Protein AF-A0A160VSS2-F1 (afdb_monomer)

InterPro domains:
  IPR004256 Domain of unknown function DUF234 [PF03008] (56-141)

Nearest PDB structures (foldseek):
  1ku9-assembly1_B  TM=4.139E-01  e=9.127E-03  Methanocaldococcus jannaschii
  4eju-assembly1_A  TM=5.151E-01  e=9.363E-02  Staphylococcus epidermidis RP62A
  4eju-assembly1_B  TM=5.236E-01  e=1.213E-01  Staphylococcus epidermidis RP62A
  5jbr-assembly1_B  TM=4.361E-01  e=6.516E-01  Beutenbergia cavernae DSM 12333
  8clj-assembly1_A  TM=3.802E-01  e=5.367E-01  Homo sapiens

Foldseek 3Di:
DDFLVRVCVVVVDDSVVCVVVQVVCVVVQQKDWDDAPPDPDPRTDIDGRDLVVLCCVQPCVVCVVCVVVVNDDCVNCVVSVVVSVQLVQLVVVQVVVVVCLVVVVDPDRFPDKAKHDDDHDIFSMWGAHPVVRDIDTDHGD

Radius of gyration: 18.0 Å; Cα contacts (8 Å, |Δi|>4): 166; chains: 1; bounding box: 48×29×53 Å

Mean predicted aligned error: 5.01 Å

Organism: NCBI:txid54262

Solvent-accessible surface area (backbone atoms only — not comparable to full-atom values): 8260 Å² total; per-residue (Å²): 122,40,42,62,69,57,50,33,64,73,70,72,49,61,63,83,71,46,49,65,54,54,50,50,36,36,74,72,49,44,29,42,79,48,64,48,50,98,58,89,73,85,74,48,30,39,39,67,59,30,67,66,59,43,47,36,67,66,50,46,60,84,39,41,69,40,57,76,69,67,73,62,57,68,82,82,43,44,71,56,48,50,54,53,48,52,60,51,47,48,53,50,52,51,52,49,51,51,52,34,38,74,72,63,74,44,101,58,69,59,80,46,73,35,36,32,67,58,96,92,48,75,42,69,33,35,32,33,16,81,88,80,72,46,77,46,81,44,83,77,132

Secondary structure (DSSP, 8-state):
-EEHHHHHHHHTS-HHHHHHHHHHHHHTTSEEEE--TT------EEEE--HHHHHIIIIITTTHHHHHHT---STTTHHHHHHHHHHHHHHHHHHHHHHHHHHT-SSS--SEEEEEEETTEEEEEEEEETTTTEEEEE---

pLDDT: mean 90.96, std 7.48, range [56.94, 98.25]

Structure (mmCIF, N/CA/C/O backbone):
data_AF-A0A160VSS2-F1
#
_entry.id   AF-A0A160VSS2-F1
#
loop_
_atom_site.group_PDB
_atom_site.id
_atom_site.type_symbol
_atom_site.label_atom_id
_atom_site.label_alt_id
_atom_site.label_comp_id
_atom_site.label_asym_id
_atom_site.label_entity_id
_atom_site.label_seq_id
_atom_site.pdbx_PDB_ins_code
_atom_site.Cartn_x
_atom_site.Cartn_y
_atom_site.Cartn_z
_atom_site.occupancy
_atom_site.B_iso_or_equiv
_atom_site.auth_seq_id
_atom_site.auth_comp_id
_atom_site.auth_asym_id
_atom_site.auth_atom_id
_atom_site.pdbx_PDB_model_num
ATOM 1 N N . MET A 1 1 ? 5.432 -3.254 -0.654 1.00 75.88 1 MET A N 1
ATOM 2 C CA . MET A 1 1 ? 5.682 -2.262 0.420 1.00 75.88 1 MET A CA 1
ATOM 3 C C . MET A 1 1 ? 7.144 -2.338 0.842 1.00 75.88 1 MET A C 1
ATOM 5 O O . MET A 1 1 ? 7.705 -3.420 0.750 1.00 75.88 1 MET A O 1
ATOM 9 N N . ASN A 1 2 ? 7.772 -1.242 1.281 1.00 82.94 2 ASN A N 1
ATOM 10 C CA . ASN A 1 2 ? 9.189 -1.247 1.674 1.00 82.94 2 ASN A CA 1
ATOM 11 C C . ASN A 1 2 ? 9.403 -0.659 3.069 1.00 82.94 2 ASN A C 1
ATOM 13 O O . ASN A 1 2 ? 8.810 0.362 3.409 1.00 82.94 2 ASN A O 1
ATOM 17 N N . SER A 1 3 ? 10.292 -1.266 3.856 1.00 85.62 3 SER A N 1
ATOM 18 C CA . SER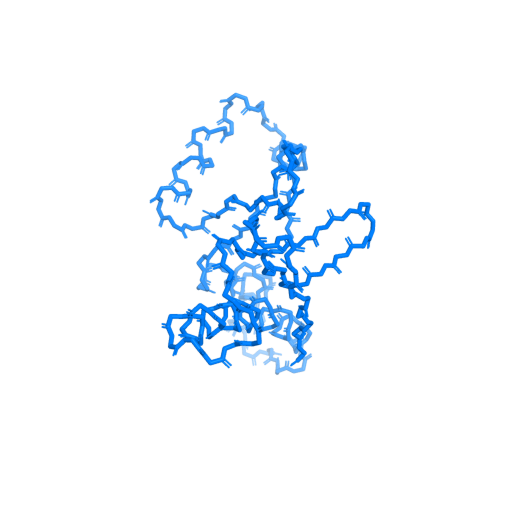 A 1 3 ? 10.734 -0.667 5.118 1.00 85.62 3 SER A CA 1
ATOM 19 C C . SER A 1 3 ? 11.684 0.509 4.863 1.00 85.62 3 SER A C 1
ATOM 21 O O . SER A 1 3 ? 12.365 0.557 3.833 1.00 85.62 3 SER A O 1
ATOM 23 N N . LEU A 1 4 ? 11.786 1.438 5.817 1.00 84.88 4 LEU A N 1
ATOM 24 C CA . LEU A 1 4 ? 12.765 2.526 5.729 1.00 84.88 4 LEU A CA 1
ATOM 25 C C . LEU A 1 4 ? 14.206 2.002 5.595 1.00 84.88 4 LEU A C 1
ATOM 27 O O . LEU A 1 4 ? 14.986 2.542 4.815 1.00 84.88 4 LEU A O 1
ATOM 31 N N . GLU A 1 5 ? 14.550 0.943 6.328 1.00 85.19 5 GLU A N 1
ATOM 32 C CA . GLU A 1 5 ? 15.872 0.308 6.274 1.00 85.19 5 GLU A CA 1
ATOM 33 C C . GLU A 1 5 ? 16.176 -0.221 4.866 1.00 85.19 5 GLU A C 1
ATOM 35 O O . GLU A 1 5 ? 17.259 0.023 4.333 1.00 85.19 5 GLU A O 1
ATOM 40 N N . SER A 1 6 ? 15.190 -0.859 4.225 1.00 85.19 6 SER A N 1
ATOM 41 C CA . SER A 1 6 ? 15.292 -1.338 2.841 1.00 85.19 6 SER A CA 1
ATOM 42 C C . SER A 1 6 ? 15.523 -0.189 1.856 1.00 85.19 6 SER A C 1
ATOM 44 O O . SER A 1 6 ? 16.374 -0.296 0.976 1.00 85.19 6 SER A O 1
ATOM 46 N N . ILE A 1 7 ? 14.807 0.931 2.019 1.00 84.88 7 ILE A N 1
ATOM 47 C CA . ILE A 1 7 ? 14.956 2.114 1.155 1.00 84.88 7 ILE A CA 1
ATOM 48 C C . ILE A 1 7 ? 16.357 2.717 1.301 1.00 84.88 7 ILE A C 1
ATOM 50 O O . ILE A 1 7 ? 17.016 2.991 0.300 1.00 84.88 7 ILE A O 1
ATOM 54 N N . ILE A 1 8 ? 16.8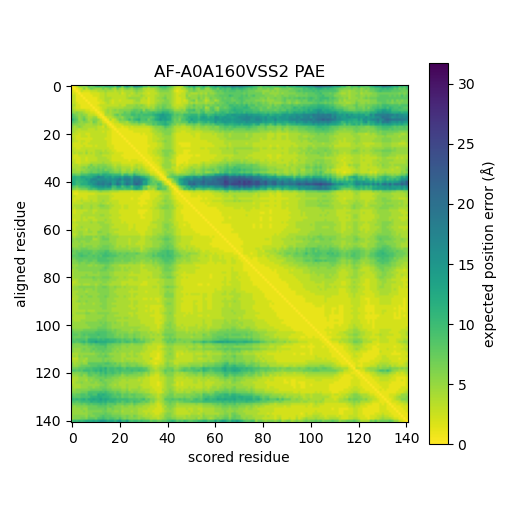37 2.888 2.536 1.00 86.69 8 ILE A N 1
ATOM 55 C CA . ILE A 1 8 ? 18.185 3.403 2.823 1.00 86.69 8 ILE A CA 1
ATOM 56 C C . ILE A 1 8 ? 19.250 2.519 2.169 1.00 86.69 8 ILE A C 1
ATOM 58 O O . ILE A 1 8 ? 20.164 3.028 1.515 1.00 86.69 8 ILE A O 1
ATOM 62 N N . PHE A 1 9 ? 19.111 1.201 2.313 1.00 86.44 9 PHE A N 1
ATOM 63 C CA . PHE A 1 9 ? 20.038 0.229 1.745 1.00 86.44 9 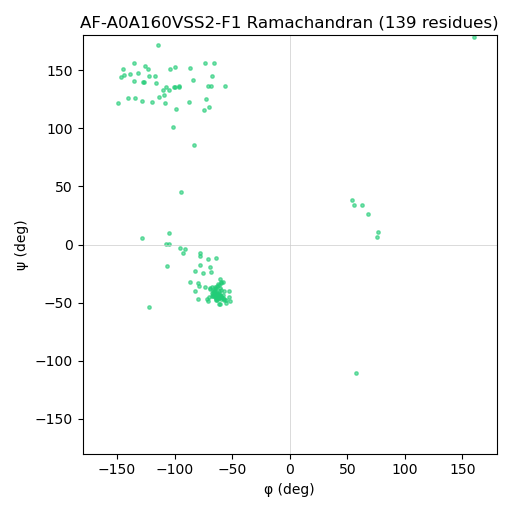PHE A CA 1
ATOM 64 C C . PHE A 1 9 ? 20.092 0.297 0.211 1.00 86.44 9 PHE A C 1
ATOM 66 O O . PHE A 1 9 ? 21.181 0.336 -0.363 1.00 86.44 9 PHE A O 1
ATOM 73 N N . LEU A 1 10 ? 18.933 0.367 -0.453 1.00 88.00 10 LEU A N 1
ATOM 74 C CA . LEU A 1 10 ? 18.838 0.427 -1.916 1.00 88.00 10 LEU A CA 1
ATOM 75 C C . LEU A 1 10 ? 19.392 1.735 -2.489 1.00 88.00 10 LEU A C 1
ATOM 77 O O . LEU A 1 10 ? 20.133 1.718 -3.469 1.00 88.00 10 LEU A O 1
ATOM 81 N N . VAL A 1 11 ? 19.053 2.867 -1.869 1.00 86.94 11 VAL A N 1
ATOM 82 C CA . VAL A 1 11 ? 19.438 4.200 -2.361 1.00 86.94 11 VAL A CA 1
ATOM 83 C C . VAL A 1 11 ? 20.902 4.527 -2.031 1.00 86.94 11 VAL A C 1
ATOM 85 O O . VAL A 1 11 ? 21.490 5.403 -2.661 1.00 86.94 11 VAL A O 1
ATOM 88 N N . ARG A 1 12 ? 21.523 3.810 -1.079 1.00 84.56 12 ARG A N 1
ATOM 89 C CA . ARG A 1 12 ? 22.908 4.028 -0.609 1.00 84.56 12 ARG A CA 1
ATOM 90 C C . ARG A 1 12 ? 23.167 5.457 -0.119 1.00 84.56 12 ARG A C 1
ATOM 92 O O . ARG A 1 12 ? 24.265 5.992 -0.262 1.00 84.56 12 ARG A O 1
ATOM 99 N N . VAL A 1 13 ? 22.154 6.078 0.477 1.00 82.44 13 VAL A N 1
ATOM 100 C CA . VAL A 1 13 ? 22.228 7.427 1.053 1.00 82.44 13 VAL A CA 1
ATOM 101 C C . VAL A 1 13 ? 21.990 7.340 2.558 1.00 82.44 13 VAL A C 1
ATOM 103 O O . VAL A 1 13 ? 21.203 6.524 3.025 1.00 82.44 13 VAL A O 1
ATOM 106 N N . GLU A 1 14 ? 22.668 8.182 3.339 1.00 80.50 14 GLU A N 1
ATOM 107 C CA . GLU A 1 14 ? 22.469 8.255 4.791 1.00 80.50 14 GLU A CA 1
ATOM 108 C C . GLU A 1 14 ? 21.003 8.538 5.150 1.00 80.50 14 GLU A C 1
ATOM 110 O O . GLU A 1 14 ? 20.384 9.453 4.601 1.00 80.50 14 GLU A O 1
ATOM 115 N N . GLY A 1 15 ? 20.467 7.827 6.149 1.00 73.88 15 GLY A N 1
ATOM 116 C CA . GLY A 1 15 ? 19.058 7.946 6.542 1.00 73.88 15 GLY A CA 1
ATOM 117 C C . GLY A 1 15 ? 18.609 9.384 6.822 1.00 73.88 15 GLY A C 1
ATOM 118 O O . GLY A 1 15 ? 17.550 9.793 6.355 1.00 73.88 15 GLY A O 1
ATOM 119 N N . ARG A 1 16 ? 19.449 10.202 7.480 1.00 79.75 16 ARG A N 1
ATOM 120 C CA . ARG A 1 16 ? 19.158 11.629 7.749 1.00 79.75 16 ARG A CA 1
ATOM 121 C C . ARG A 1 16 ? 18.905 12.445 6.481 1.00 79.75 16 ARG A C 1
ATOM 123 O O . ARG A 1 16 ? 18.117 13.381 6.524 1.00 79.75 16 ARG A O 1
ATOM 130 N N . LYS A 1 17 ? 19.555 12.093 5.371 1.00 86.12 17 LYS A N 1
ATOM 131 C CA . LYS A 1 17 ? 19.382 12.776 4.086 1.00 86.12 17 LYS A CA 1
ATOM 132 C C . LYS A 1 17 ? 18.152 12.281 3.331 1.00 86.12 17 LYS A C 1
ATOM 134 O O . LYS A 1 17 ? 17.641 13.037 2.523 1.00 86.12 17 LYS A O 1
ATOM 139 N N . ILE A 1 18 ? 17.662 11.067 3.600 1.00 88.12 18 ILE A N 1
ATOM 140 C CA . ILE A 1 18 ? 16.474 10.487 2.947 1.00 88.12 18 ILE A CA 1
ATOM 141 C C . ILE A 1 18 ? 15.167 11.032 3.536 1.00 88.12 18 ILE A C 1
ATOM 143 O O . ILE A 1 18 ? 14.216 11.252 2.786 1.00 88.12 18 ILE A O 1
ATOM 147 N N . TYR A 1 19 ? 15.117 11.294 4.847 1.00 87.00 19 TYR A N 1
ATOM 148 C CA . TYR A 1 19 ? 13.895 11.761 5.518 1.00 87.00 19 TYR A CA 1
ATOM 149 C C . TYR A 1 19 ? 13.233 12.980 4.851 1.00 87.00 19 TYR A C 1
ATOM 151 O O . TYR A 1 19 ? 12.040 12.884 4.570 1.00 87.00 19 TYR A O 1
ATOM 159 N N . PRO A 1 20 ? 13.953 14.072 4.513 1.00 91.81 20 PRO A N 1
ATOM 160 C CA . PRO A 1 20 ? 13.338 15.221 3.846 1.00 91.81 20 PRO A CA 1
ATOM 161 C C . PRO A 1 20 ? 12.702 14.879 2.491 1.00 91.81 20 PRO A C 1
ATOM 163 O O . PRO A 1 20 ? 11.693 15.472 2.116 1.00 91.81 20 PRO A O 1
ATOM 166 N N . TYR A 1 21 ? 13.258 13.914 1.748 1.00 91.69 21 TYR A N 1
ATOM 167 C CA . TYR A 1 21 ? 12.673 13.473 0.478 1.00 91.69 21 TYR A CA 1
ATOM 168 C C . TYR A 1 21 ? 11.397 12.669 0.702 1.00 91.69 21 TYR A C 1
ATOM 170 O O . TYR A 1 21 ? 10.390 12.955 0.061 1.00 91.69 21 TYR A O 1
ATOM 178 N N . LEU A 1 22 ? 11.413 11.704 1.629 1.00 91.19 22 LEU A N 1
ATOM 179 C CA . LEU A 1 22 ? 10.215 10.930 1.964 1.00 91.19 22 LEU A CA 1
ATOM 180 C C . LEU A 1 22 ? 9.107 11.830 2.508 1.00 91.19 22 LEU A C 1
ATOM 182 O O . LEU A 1 22 ? 7.958 11.679 2.114 1.00 91.19 22 LEU A O 1
ATOM 186 N N . GLU A 1 23 ? 9.442 12.799 3.357 1.00 92.94 23 GLU A N 1
ATOM 187 C CA . GLU A 1 23 ? 8.482 13.771 3.877 1.00 92.94 23 GLU A CA 1
ATOM 188 C C . GLU A 1 23 ? 7.867 14.621 2.762 1.00 92.94 23 GLU A C 1
ATOM 190 O O . GLU A 1 23 ? 6.650 14.788 2.719 1.00 92.94 23 GLU A O 1
ATOM 195 N N . ASN A 1 24 ? 8.677 15.089 1.807 1.00 95.75 24 ASN A N 1
ATOM 196 C CA . ASN A 1 24 ? 8.168 15.808 0.643 1.00 95.75 24 ASN A CA 1
ATOM 197 C C . ASN A 1 24 ? 7.247 14.934 -0.219 1.00 95.75 24 ASN A C 1
ATOM 199 O O . ASN A 1 24 ? 6.170 15.390 -0.597 1.00 95.75 24 ASN A O 1
ATOM 203 N N . LEU A 1 25 ? 7.634 13.688 -0.506 1.00 95.31 25 LEU A N 1
ATOM 204 C CA . LEU A 1 25 ? 6.814 12.757 -1.287 1.00 95.31 25 LEU A CA 1
ATOM 205 C C . LEU A 1 25 ? 5.501 12.412 -0.572 1.00 95.31 25 LEU A C 1
ATOM 207 O O . LEU A 1 25 ? 4.464 12.330 -1.224 1.00 95.31 25 LEU A O 1
ATOM 211 N N . MET A 1 26 ? 5.529 12.273 0.757 1.00 94.69 26 MET A N 1
ATOM 212 C CA . MET A 1 26 ? 4.324 12.078 1.565 1.00 94.69 26 MET A CA 1
ATOM 213 C C . MET A 1 26 ? 3.423 13.307 1.559 1.00 94.69 26 MET A C 1
ATOM 215 O O . MET A 1 26 ? 2.216 13.185 1.371 1.00 94.69 26 MET A O 1
ATOM 219 N N . ARG A 1 27 ? 3.996 14.506 1.697 1.00 95.69 27 ARG A N 1
ATOM 220 C CA . ARG A 1 27 ? 3.233 15.759 1.645 1.00 95.69 27 ARG A CA 1
ATOM 221 C C . ARG A 1 27 ? 2.560 15.971 0.289 1.00 95.69 27 ARG A C 1
ATOM 223 O O . ARG A 1 27 ? 1.477 16.541 0.239 1.00 95.69 27 ARG A O 1
ATOM 230 N N . LEU A 1 28 ? 3.198 15.531 -0.794 1.00 96.38 28 LEU A N 1
ATOM 231 C CA . LEU A 1 28 ? 2.634 15.575 -2.146 1.00 96.38 28 LEU A CA 1
ATOM 232 C C . LEU A 1 28 ? 1.609 14.459 -2.411 1.00 96.38 28 LEU A C 1
ATOM 234 O O . LEU A 1 28 ? 0.974 14.472 -3.458 1.00 96.38 28 LEU A O 1
ATOM 238 N N . GLY A 1 29 ? 1.442 13.506 -1.489 1.00 93.56 29 GLY A N 1
ATOM 239 C CA . GLY A 1 29 ? 0.534 12.368 -1.649 1.00 93.56 29 GLY A CA 1
ATOM 240 C C . GLY A 1 29 ? 1.060 11.267 -2.575 1.00 93.56 29 GLY A C 1
ATOM 241 O O . GLY A 1 29 ? 0.316 10.361 -2.928 1.00 93.56 29 GLY A O 1
ATOM 242 N N . PHE A 1 30 ? 2.333 11.314 -2.972 1.00 95.56 30 PHE A N 1
ATOM 243 C CA . PHE A 1 30 ? 2.932 10.310 -3.858 1.00 95.56 30 PHE A CA 1
ATOM 244 C C . PHE A 1 30 ? 3.322 9.035 -3.122 1.00 95.56 30 PHE A C 1
ATOM 246 O O . PHE A 1 30 ? 3.258 7.938 -3.676 1.00 95.56 30 PHE A O 1
ATOM 253 N N . VAL A 1 31 ? 3.735 9.182 -1.868 1.00 95.06 31 VAL A N 1
ATOM 254 C CA . VAL A 1 31 ? 4.099 8.081 -0.982 1.00 95.06 31 VAL A CA 1
ATOM 255 C C . VAL A 1 31 ? 3.224 8.165 0.250 1.00 95.06 31 VAL A C 1
ATOM 257 O O . VAL A 1 31 ? 2.942 9.251 0.739 1.00 95.06 31 VAL A O 1
ATOM 260 N N . GLU A 1 32 ? 2.842 7.028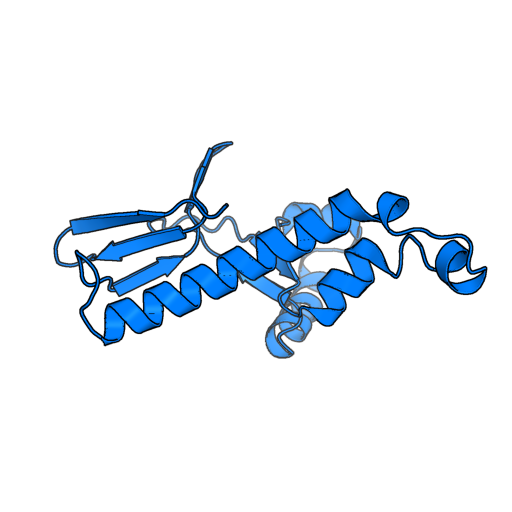 0.799 1.00 92.31 32 GLU A N 1
ATOM 261 C CA . GLU A 1 32 ? 2.232 6.978 2.117 1.00 92.31 32 GLU A CA 1
ATOM 262 C C . GLU A 1 32 ? 3.016 6.066 3.045 1.00 92.31 32 GLU A C 1
ATOM 264 O O . GLU A 1 32 ? 3.681 5.112 2.626 1.00 92.31 32 GLU A O 1
ATOM 269 N N . ARG A 1 33 ? 2.937 6.406 4.328 1.00 90.06 33 ARG A N 1
ATOM 270 C CA . ARG A 1 33 ? 3.437 5.586 5.417 1.00 90.06 33 ARG A CA 1
ATOM 271 C C . ARG A 1 33 ? 2.263 4.820 6.002 1.00 90.06 33 ARG A C 1
ATOM 273 O O . ARG A 1 33 ? 1.361 5.420 6.583 1.00 90.06 33 ARG A O 1
ATOM 280 N N . GLU A 1 34 ? 2.319 3.504 5.895 1.00 87.12 34 GLU A N 1
ATOM 281 C CA . GLU A 1 34 ? 1.312 2.603 6.430 1.00 87.12 34 GLU A CA 1
ATOM 282 C C . GLU A 1 34 ? 1.781 2.011 7.764 1.00 87.12 34 GLU A C 1
ATOM 284 O O . GLU A 1 34 ? 2.937 1.608 7.933 1.00 87.12 34 GLU A O 1
ATOM 289 N N . LEU A 1 35 ? 0.866 1.994 8.735 1.00 85.44 35 LEU A N 1
ATOM 290 C CA . LEU A 1 35 ? 1.067 1.412 10.058 1.00 85.44 35 LEU A CA 1
ATOM 291 C C . LEU A 1 35 ? 0.097 0.247 10.238 1.00 85.44 35 LEU A C 1
ATOM 293 O O . LEU A 1 35 ? -1.081 0.401 9.900 1.00 85.44 35 LEU A O 1
ATOM 297 N N . PRO A 1 36 ? 0.542 -0.873 10.830 1.00 87.06 36 PRO A N 1
ATOM 298 C CA . PRO A 1 36 ? -0.340 -2.000 11.049 1.00 87.06 36 PRO A CA 1
ATOM 299 C C . PRO A 1 36 ? -1.386 -1.636 12.100 1.00 87.06 36 PRO A C 1
ATOM 301 O O . PRO A 1 36 ? -1.083 -1.066 13.157 1.00 87.06 36 PRO A O 1
ATOM 304 N N . VAL A 1 37 ? -2.635 -2.004 11.838 1.00 87.75 37 VAL A N 1
ATOM 305 C CA . VAL A 1 37 ? -3.725 -1.821 12.794 1.00 87.75 37 VAL A CA 1
ATOM 306 C C . VAL A 1 37 ? -3.531 -2.737 14.007 1.00 87.75 37 VAL A C 1
ATOM 308 O O . VAL A 1 37 ? -3.013 -3.842 13.915 1.00 87.75 37 VAL A O 1
ATOM 311 N N . GLY A 1 38 ? -3.920 -2.269 15.197 1.00 78.88 38 GLY A N 1
ATOM 312 C CA . GLY A 1 38 ? -3.877 -3.081 16.421 1.00 78.88 38 GLY A CA 1
ATOM 313 C C . GLY A 1 38 ? -2.489 -3.280 17.048 1.00 78.88 38 GLY A C 1
ATOM 314 O O . GLY A 1 38 ? -2.380 -4.016 18.028 1.00 78.88 38 GLY A O 1
ATOM 315 N N . ARG A 1 39 ? -1.433 -2.613 16.554 1.00 71.81 39 ARG A N 1
ATOM 316 C CA . ARG A 1 39 ? -0.093 -2.629 17.171 1.00 71.81 39 ARG A CA 1
ATOM 317 C C . ARG A 1 39 ? 0.453 -1.231 17.460 1.00 71.81 39 ARG A C 1
ATOM 319 O O . ARG A 1 39 ? 0.110 -0.255 16.804 1.00 71.81 39 ARG A O 1
ATOM 326 N N . LYS A 1 40 ? 1.334 -1.155 18.467 1.00 60.78 40 LYS A N 1
ATOM 327 C CA . LYS A 1 40 ? 2.154 0.032 18.788 1.00 60.78 40 LYS A CA 1
ATOM 328 C C . LYS A 1 40 ? 3.538 0.014 18.120 1.00 60.78 40 LYS A C 1
ATOM 330 O O . LYS A 1 40 ? 4.282 0.983 18.253 1.00 60.78 40 LYS A O 1
ATOM 335 N N . GLU A 1 41 ? 3.917 -1.085 17.467 1.00 60.25 41 GLU A N 1
ATOM 336 C CA . GLU A 1 41 ? 5.236 -1.234 16.842 1.00 60.25 41 GLU A CA 1
ATOM 337 C C . GLU A 1 41 ? 5.374 -0.353 15.592 1.00 60.25 41 GLU A C 1
ATOM 339 O O . GLU A 1 41 ? 4.477 -0.292 14.757 1.00 60.25 41 GLU A O 1
ATOM 344 N N . LYS A 1 42 ? 6.529 0.314 15.468 1.00 56.94 42 LYS A N 1
ATOM 345 C CA . LYS A 1 42 ? 6.869 1.279 14.408 1.00 56.94 42 LYS A CA 1
ATOM 346 C C . LYS A 1 42 ? 7.622 0.632 13.239 1.00 56.94 42 LYS A C 1
ATOM 348 O O . LYS A 1 42 ? 8.660 1.142 12.821 1.00 56.94 42 LYS A O 1
ATOM 353 N N . ARG A 1 43 ? 7.183 -0.526 12.739 1.00 63.94 43 ARG A N 1
ATOM 354 C CA . ARG A 1 43 ? 7.700 -0.988 11.439 1.00 63.94 43 ARG A CA 1
ATOM 355 C C . ARG A 1 43 ? 6.904 -0.296 10.353 1.00 63.94 43 ARG A C 1
ATOM 357 O O . ARG A 1 43 ? 5.885 -0.793 9.895 1.00 63.94 43 ARG A O 1
ATOM 364 N N . ASP A 1 44 ? 7.385 0.894 10.032 1.00 73.44 44 ASP A N 1
ATOM 365 C CA . ASP A 1 44 ? 6.816 1.751 9.012 1.00 73.44 44 ASP A CA 1
ATOM 366 C C . ASP A 1 44 ? 7.068 1.133 7.648 1.00 73.44 44 ASP A C 1
ATOM 368 O O . ASP A 1 44 ? 8.222 0.961 7.234 1.00 73.44 44 ASP A O 1
ATOM 372 N N . LEU A 1 45 ? 5.982 0.807 6.964 1.00 87.00 45 LEU A N 1
ATOM 373 C CA . LEU A 1 45 ? 6.029 0.447 5.565 1.00 87.00 45 LEU A CA 1
ATOM 374 C C . LEU A 1 45 ? 5.696 1.681 4.737 1.00 87.00 45 LEU A C 1
ATOM 376 O O . LEU A 1 45 ? 4.783 2.437 5.057 1.00 87.00 45 LEU A O 1
ATOM 380 N N . TYR A 1 46 ? 6.465 1.889 3.680 1.00 90.88 46 TYR A N 1
ATOM 381 C CA . TYR A 1 46 ? 6.235 2.937 2.703 1.00 90.88 46 TYR A CA 1
ATOM 382 C C . TYR A 1 46 ? 5.735 2.295 1.414 1.00 90.88 46 TYR A C 1
ATOM 384 O O . TYR A 1 46 ? 6.281 1.279 0.953 1.00 90.88 46 TYR A O 1
ATOM 392 N N . LYS A 1 47 ? 4.701 2.893 0.827 1.00 91.56 47 LYS A N 1
ATOM 393 C CA . LYS A 1 47 ? 4.172 2.498 -0.480 1.00 91.56 47 LYS A CA 1
ATOM 394 C C . LYS A 1 47 ? 3.893 3.714 -1.351 1.00 91.56 47 LYS A C 1
ATOM 396 O O . LYS A 1 47 ? 3.737 4.822 -0.847 1.00 91.56 47 LYS A O 1
ATOM 401 N N . ILE A 1 48 ? 3.890 3.498 -2.663 1.00 94.06 48 ILE A N 1
ATOM 402 C CA . ILE A 1 48 ? 3.465 4.513 -3.625 1.00 94.06 48 ILE A CA 1
ATOM 403 C C . ILE A 1 48 ? 1.942 4.583 -3.529 1.00 94.06 48 ILE A C 1
ATOM 405 O O . ILE A 1 48 ? 1.273 3.590 -3.805 1.00 94.06 48 ILE A O 1
ATOM 409 N N . ALA A 1 49 ? 1.427 5.730 -3.097 1.00 92.62 49 ALA A N 1
ATOM 410 C CA . ALA A 1 49 ? -0.004 5.951 -2.898 1.00 92.62 49 ALA A CA 1
ATOM 411 C C . ALA A 1 49 ? -0.690 6.422 -4.190 1.00 92.62 49 ALA A C 1
ATOM 413 O O . ALA A 1 49 ? -1.852 6.101 -4.454 1.00 92.62 49 ALA A O 1
ATOM 414 N N . ASP A 1 50 ? 0.045 7.165 -5.021 1.00 94.12 50 ASP A N 1
ATOM 415 C CA . ASP A 1 50 ? -0.468 7.681 -6.283 1.00 94.12 50 ASP A CA 1
ATOM 416 C C . ASP A 1 50 ? -0.605 6.565 -7.331 1.00 94.12 50 ASP A C 1
ATOM 418 O O . ASP A 1 50 ? 0.349 5.847 -7.644 1.00 94.12 50 ASP A O 1
ATOM 422 N N . ALA A 1 51 ? -1.809 6.429 -7.892 1.00 91.00 51 ALA A N 1
ATOM 423 C CA . ALA A 1 51 ? -2.134 5.366 -8.840 1.00 91.00 51 ALA A CA 1
ATOM 424 C C . ALA A 1 51 ? -1.346 5.478 -10.152 1.00 91.00 51 ALA A C 1
ATOM 426 O O . ALA A 1 51 ? -0.954 4.460 -10.732 1.00 91.00 51 ALA A O 1
ATOM 427 N N . MET A 1 52 ? -1.107 6.707 -10.619 1.00 93.00 52 MET A N 1
ATOM 428 C CA . MET A 1 52 ? -0.387 6.956 -11.861 1.00 93.00 52 MET A CA 1
ATOM 429 C C . MET A 1 52 ? 1.087 6.600 -11.691 1.00 93.00 52 MET A C 1
ATOM 431 O O . MET A 1 52 ? 1.637 5.891 -12.528 1.00 93.00 52 MET A O 1
ATOM 435 N N . LEU A 1 53 ? 1.714 7.018 -10.588 1.00 95.50 53 LEU A N 1
ATOM 436 C CA . LEU A 1 53 ? 3.097 6.668 -10.268 1.00 95.50 53 LEU A CA 1
ATOM 437 C C . LEU A 1 53 ? 3.261 5.169 -10.030 1.00 95.50 53 LEU A C 1
ATOM 439 O O . LEU A 1 53 ? 4.227 4.585 -10.520 1.00 95.50 53 LEU A O 1
ATOM 443 N N . LEU A 1 54 ? 2.325 4.530 -9.323 1.00 94.75 54 LEU A N 1
ATOM 444 C CA . LEU A 1 54 ? 2.370 3.087 -9.095 1.00 94.75 54 LEU A CA 1
ATOM 445 C C . LEU A 1 54 ? 2.353 2.327 -10.427 1.00 94.75 54 LEU A C 1
ATOM 447 O O . LEU A 1 54 ? 3.197 1.457 -10.635 1.00 94.75 54 LEU A O 1
ATOM 451 N N . THR A 1 55 ? 1.449 2.699 -11.336 1.00 94.44 55 THR A N 1
ATOM 452 C CA . THR A 1 55 ? 1.342 2.116 -12.685 1.00 94.44 55 THR A CA 1
ATOM 453 C C . THR A 1 55 ? 2.585 2.421 -13.519 1.00 94.44 55 THR A C 1
ATOM 455 O O . THR A 1 55 ? 3.150 1.532 -14.153 1.00 94.44 55 THR A O 1
ATOM 458 N N . TRP A 1 56 ? 3.060 3.668 -13.486 1.00 96.25 56 TRP A N 1
ATOM 459 C CA . TRP A 1 56 ? 4.229 4.102 -14.240 1.00 96.25 56 TRP A CA 1
ATOM 460 C C . TRP A 1 56 ? 5.482 3.322 -13.844 1.00 96.25 56 TRP A C 1
ATOM 462 O O . TRP A 1 56 ? 6.156 2.770 -14.707 1.00 96.25 56 TRP A O 1
ATOM 472 N N . PHE A 1 57 ? 5.787 3.238 -12.547 1.00 95.56 57 PHE A N 1
ATOM 473 C CA . PHE A 1 57 ? 6.981 2.541 -12.069 1.00 95.56 57 PHE A CA 1
ATOM 474 C C . PHE A 1 57 ? 6.852 1.017 -12.103 1.00 95.56 57 PHE A C 1
ATOM 476 O O . PHE A 1 57 ? 7.875 0.344 -12.187 1.00 95.56 57 PHE A O 1
ATOM 483 N N . SER A 1 58 ? 5.630 0.479 -12.050 1.00 94.44 58 SER A N 1
ATOM 484 C CA . SER A 1 58 ? 5.397 -0.969 -12.114 1.00 94.44 58 SER A CA 1
ATOM 485 C C . SER A 1 58 ? 5.397 -1.516 -13.537 1.00 94.44 58 SER A C 1
ATOM 487 O O . SER A 1 58 ? 5.921 -2.595 -13.749 1.00 94.44 58 SER A O 1
ATOM 489 N N . ILE A 1 59 ? 4.812 -0.793 -14.496 1.00 95.00 59 ILE A N 1
ATOM 490 C CA . ILE A 1 59 ? 4.509 -1.333 -15.831 1.00 95.00 59 ILE A CA 1
ATOM 491 C C . ILE A 1 59 ? 5.190 -0.510 -16.920 1.00 95.00 59 ILE A C 1
ATOM 493 O O . ILE A 1 59 ? 5.923 -1.053 -17.742 1.00 95.00 59 ILE A O 1
ATOM 497 N N . VAL A 1 60 ? 4.978 0.809 -16.935 1.00 95.69 60 VAL A N 1
ATOM 498 C CA . VAL A 1 60 ? 5.390 1.647 -18.075 1.00 95.69 60 VAL A CA 1
ATOM 499 C C . VAL A 1 60 ? 6.907 1.799 -18.152 1.00 95.69 60 VAL A C 1
ATOM 501 O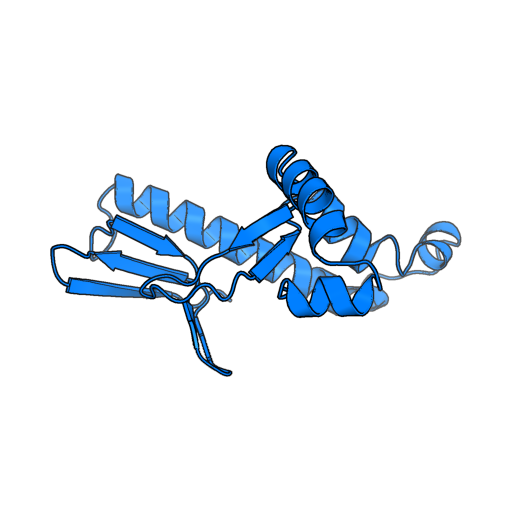 O . VAL A 1 60 ? 7.494 1.614 -19.212 1.00 95.69 60 VAL A O 1
ATOM 504 N N . TYR A 1 61 ? 7.557 2.138 -17.040 1.00 96.81 61 TYR A N 1
ATOM 505 C CA . TYR A 1 61 ? 8.992 2.401 -17.003 1.00 96.81 61 TYR A CA 1
ATOM 506 C C . TYR A 1 61 ? 9.837 1.162 -17.350 1.00 96.81 61 TYR A C 1
ATOM 508 O O . TYR A 1 61 ? 10.702 1.296 -18.220 1.00 96.81 61 TYR A O 1
ATOM 516 N N . PRO A 1 62 ? 9.589 -0.034 -16.770 1.00 95.88 62 PRO A N 1
ATOM 517 C CA . PRO A 1 62 ? 10.321 -1.249 -17.143 1.00 95.88 62 PRO A CA 1
ATOM 518 C C . PRO A 1 62 ? 10.167 -1.626 -18.621 1.00 95.88 62 PRO A C 1
ATOM 520 O O . PRO A 1 62 ? 11.111 -2.118 -19.232 1.00 95.88 62 PRO A O 1
ATOM 523 N N . ASN A 1 63 ? 9.003 -1.337 -19.207 1.00 96.38 63 ASN A N 1
ATOM 524 C CA . ASN A 1 63 ? 8.643 -1.766 -20.555 1.00 96.38 63 ASN A CA 1
ATOM 525 C C . ASN A 1 63 ? 8.709 -0.654 -21.609 1.00 96.38 63 ASN A C 1
ATOM 527 O O . ASN A 1 63 ? 8.271 -0.837 -22.746 1.00 96.38 63 ASN A O 1
ATOM 531 N N . ARG A 1 64 ? 9.263 0.511 -21.259 1.00 96.56 64 ARG A N 1
ATOM 532 C CA . ARG A 1 64 ? 9.191 1.726 -22.078 1.00 96.56 64 ARG A CA 1
ATOM 533 C C . ARG A 1 64 ? 9.649 1.513 -23.522 1.00 96.56 64 ARG A C 1
ATOM 535 O O . ARG A 1 64 ? 8.970 1.956 -24.438 1.00 96.56 64 ARG A O 1
ATOM 542 N N . GLY A 1 65 ? 10.769 0.819 -23.728 1.00 97.31 65 GLY A N 1
ATOM 543 C CA . GLY A 1 65 ? 11.295 0.561 -25.072 1.00 97.31 65 GLY A CA 1
ATOM 544 C C . GLY A 1 65 ? 10.381 -0.333 -25.917 1.00 97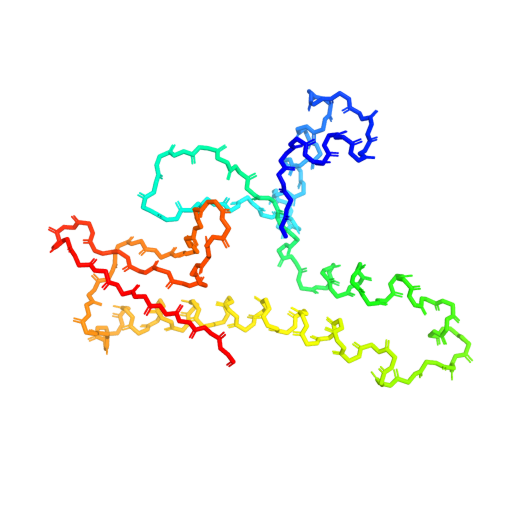.31 65 GLY A C 1
ATOM 545 O O . GLY A 1 65 ? 10.182 -0.060 -27.096 1.00 97.31 65 GLY A O 1
ATOM 546 N N . ALA A 1 66 ? 9.783 -1.365 -25.314 1.00 96.75 66 ALA A N 1
ATOM 547 C CA . ALA A 1 66 ? 8.844 -2.256 -25.997 1.00 96.75 66 ALA A CA 1
ATOM 548 C C . ALA A 1 66 ? 7.519 -1.547 -26.327 1.00 96.75 66 ALA A C 1
ATOM 550 O O . ALA A 1 66 ? 6.970 -1.745 -27.411 1.00 96.75 66 ALA A O 1
ATOM 551 N N . ILE A 1 67 ? 7.052 -0.672 -25.426 1.00 96.12 67 ILE A N 1
ATOM 552 C CA . ILE A 1 67 ? 5.901 0.213 -25.652 1.00 96.12 67 ILE A CA 1
ATOM 553 C C . ILE A 1 67 ? 6.178 1.156 -26.829 1.00 96.12 67 ILE A C 1
ATOM 555 O O . ILE A 1 67 ? 5.373 1.235 -27.752 1.00 96.12 67 ILE A O 1
ATOM 559 N N . GLU A 1 68 ? 7.322 1.846 -26.825 1.00 97.00 68 GLU A N 1
ATOM 560 C CA . GLU A 1 68 ? 7.707 2.786 -27.889 1.00 97.00 68 GLU A CA 1
ATOM 561 C C . GLU A 1 68 ? 7.874 2.086 -29.249 1.00 97.00 68 GLU A C 1
ATOM 563 O O . GLU A 1 68 ? 7.508 2.646 -30.280 1.00 97.00 68 GLU A O 1
ATOM 568 N N . ALA A 1 69 ? 8.382 0.852 -29.255 1.00 97.56 69 ALA A N 1
ATOM 569 C CA . ALA A 1 69 ? 8.514 0.035 -30.459 1.00 97.56 69 ALA A CA 1
ATOM 570 C C . ALA A 1 69 ? 7.196 -0.625 -30.914 1.00 97.56 69 ALA A C 1
ATOM 572 O O . ALA A 1 69 ? 7.153 -1.181 -32.010 1.00 97.56 69 ALA A O 1
ATOM 573 N N . GLY A 1 70 ? 6.134 -0.580 -30.100 1.00 96.56 70 GLY A N 1
ATOM 574 C CA . GLY A 1 70 ? 4.843 -1.203 -30.406 1.00 96.56 70 GLY A CA 1
ATOM 575 C C . GLY A 1 70 ? 4.874 -2.734 -30.430 1.00 96.56 70 GLY A C 1
ATOM 576 O O . GLY A 1 70 ? 4.082 -3.342 -31.144 1.00 96.56 70 GLY A O 1
ATOM 577 N N . ILE A 1 71 ? 5.803 -3.353 -29.694 1.00 97.00 71 ILE A N 1
ATOM 578 C CA . ILE A 1 71 ? 6.006 -4.816 -29.672 1.00 97.00 71 ILE A CA 1
ATOM 579 C C . ILE A 1 71 ? 5.534 -5.474 -28.374 1.00 97.00 71 ILE A C 1
ATOM 581 O O . ILE A 1 71 ? 5.690 -6.679 -28.216 1.00 97.00 71 ILE A O 1
ATOM 585 N N . ILE A 1 72 ? 5.003 -4.683 -27.444 1.00 96.00 72 ILE A N 1
ATOM 586 C CA . ILE A 1 72 ? 4.431 -5.178 -26.197 1.00 96.00 72 ILE A CA 1
ATOM 587 C C . ILE A 1 72 ? 2.983 -5.619 -26.401 1.00 96.00 72 ILE A C 1
ATOM 589 O O . ILE A 1 72 ? 2.214 -4.969 -27.114 1.00 96.00 72 ILE A O 1
ATOM 593 N N . SER A 1 73 ? 2.614 -6.701 -25.738 1.00 94.69 73 SER A N 1
ATOM 594 C CA . SER A 1 73 ? 1.268 -7.255 -25.685 1.00 94.69 73 SER A CA 1
ATOM 595 C C . SER A 1 73 ? 0.699 -7.178 -24.265 1.00 94.69 73 SER A C 1
ATOM 597 O O . SER A 1 73 ? 1.387 -6.786 -23.323 1.00 94.69 73 SER A O 1
ATOM 599 N N . TRP A 1 74 ? -0.586 -7.499 -24.109 1.00 91.69 74 TRP A N 1
ATOM 600 C CA . TRP A 1 74 ? -1.229 -7.527 -22.791 1.00 91.69 74 TRP A CA 1
ATOM 601 C C . TRP A 1 74 ? -0.621 -8.620 -21.909 1.00 91.69 74 TRP A C 1
ATOM 603 O O . TRP A 1 74 ? -0.368 -8.405 -20.726 1.00 91.69 74 TRP A O 1
ATOM 613 N N . GLU A 1 75 ? -0.343 -9.766 -22.519 1.00 96.12 75 GLU A N 1
ATOM 614 C CA . GLU A 1 75 ? 0.213 -10.960 -21.900 1.00 96.12 75 GLU A CA 1
ATOM 615 C C . GLU A 1 75 ? 1.592 -10.694 -21.275 1.00 96.12 75 GLU A C 1
ATOM 617 O O . GLU A 1 75 ? 1.930 -11.289 -20.257 1.00 96.12 75 GLU A O 1
ATOM 622 N N . ASP A 1 76 ? 2.363 -9.749 -21.827 1.00 95.31 76 ASP A N 1
ATOM 623 C CA . ASP A 1 76 ? 3.679 -9.369 -21.294 1.00 95.31 76 ASP A CA 1
ATOM 624 C C . ASP A 1 76 ? 3.601 -8.628 -19.947 1.00 95.31 76 ASP A C 1
ATOM 626 O O . ASP A 1 76 ? 4.601 -8.526 -19.237 1.00 95.31 76 ASP A O 1
ATOM 630 N N . VAL A 1 77 ? 2.436 -8.064 -19.606 1.00 95.62 77 VAL A N 1
ATOM 631 C CA . VAL A 1 77 ? 2.245 -7.196 -18.430 1.00 95.62 77 VAL A CA 1
ATOM 632 C C . VAL A 1 77 ? 1.076 -7.619 -17.542 1.00 95.62 77 VAL A C 1
ATOM 634 O O . VAL A 1 77 ? 0.755 -6.911 -16.585 1.00 95.62 77 VAL A O 1
ATOM 637 N N . GLU A 1 78 ? 0.440 -8.754 -17.833 1.00 95.94 78 GLU A N 1
ATOM 638 C CA . GLU A 1 78 ? -0.766 -9.226 -17.146 1.00 95.94 78 GLU A CA 1
ATOM 639 C C . GLU A 1 78 ? -0.553 -9.373 -15.631 1.00 95.94 78 GLU A C 1
ATOM 641 O O . GLU A 1 78 ? -1.330 -8.826 -14.847 1.00 95.94 78 GLU A O 1
ATOM 646 N N . ASP A 1 79 ? 0.543 -10.009 -15.210 1.00 95.12 79 ASP A N 1
ATOM 647 C CA . ASP A 1 79 ? 0.863 -10.208 -13.791 1.00 95.12 79 ASP A CA 1
ATOM 648 C C . ASP A 1 79 ? 1.088 -8.876 -13.050 1.00 95.12 79 ASP A C 1
ATOM 650 O O . ASP A 1 79 ? 0.621 -8.678 -11.922 1.00 95.12 79 ASP A O 1
ATOM 654 N N . ASP A 1 80 ? 1.786 -7.925 -13.680 1.00 94.25 80 ASP A N 1
ATOM 655 C CA . ASP A 1 80 ? 2.026 -6.605 -13.092 1.00 94.25 80 ASP A CA 1
ATOM 656 C C . ASP A 1 80 ? 0.743 -5.778 -13.007 1.00 94.25 80 ASP A C 1
ATOM 658 O O . ASP A 1 80 ? 0.521 -5.076 -12.014 1.00 94.25 80 ASP A O 1
ATOM 662 N N . LEU A 1 81 ? -0.121 -5.876 -14.018 1.00 93.31 81 LEU A N 1
ATOM 663 C CA . LEU A 1 81 ? -1.445 -5.265 -14.009 1.00 93.31 81 LEU A CA 1
ATOM 664 C C . LEU A 1 81 ? -2.310 -5.846 -12.903 1.00 93.31 81 LEU A C 1
ATOM 666 O O . LEU A 1 81 ? -2.881 -5.077 -12.129 1.00 93.31 81 LEU A O 1
ATOM 670 N N . GLN A 1 82 ? -2.359 -7.174 -12.781 1.00 93.94 82 GLN A N 1
ATOM 671 C CA . GLN A 1 82 ? -3.088 -7.844 -11.713 1.00 93.94 82 GLN A CA 1
ATOM 672 C C . GLN A 1 82 ? -2.592 -7.362 -10.350 1.00 93.94 82 GLN A C 1
ATOM 674 O O . GLN A 1 82 ? -3.398 -6.940 -9.527 1.00 93.94 82 GLN A O 1
ATOM 679 N N . ARG A 1 83 ? -1.274 -7.305 -10.131 1.00 92.00 83 ARG A N 1
ATOM 680 C CA . ARG A 1 83 ? -0.695 -6.795 -8.880 1.00 92.00 83 ARG A CA 1
ATOM 681 C C . ARG A 1 83 ? -1.085 -5.342 -8.595 1.00 92.00 83 ARG A C 1
ATOM 683 O O . ARG A 1 83 ? -1.417 -5.009 -7.457 1.00 92.00 83 ARG A O 1
ATOM 690 N N . VAL A 1 84 ? -1.020 -4.458 -9.593 1.00 93.56 84 VAL A N 1
ATOM 691 C CA . VAL A 1 84 ? -1.429 -3.052 -9.429 1.00 93.56 84 VAL A CA 1
ATOM 692 C C . VAL A 1 84 ? -2.920 -2.970 -9.107 1.00 93.56 84 VAL A C 1
ATOM 694 O O . VAL A 1 84 ? -3.301 -2.241 -8.193 1.00 93.56 84 VAL A O 1
ATOM 697 N N . PHE A 1 85 ? -3.762 -3.730 -9.805 1.00 92.81 85 PHE A N 1
ATOM 698 C CA . PHE A 1 85 ? -5.203 -3.736 -9.578 1.00 92.81 85 PHE A CA 1
ATOM 699 C C . PHE A 1 85 ? -5.592 -4.320 -8.227 1.00 92.81 85 PHE A C 1
ATOM 701 O O . PHE A 1 85 ? -6.413 -3.696 -7.564 1.00 92.81 85 PHE A O 1
ATOM 708 N N . SER A 1 86 ? -4.976 -5.413 -7.770 1.00 92.31 86 SER A N 1
ATOM 709 C CA . SER A 1 86 ? -5.213 -5.970 -6.432 1.00 92.31 86 SER A CA 1
ATOM 710 C C . SER A 1 86 ? -4.973 -4.918 -5.347 1.00 92.31 86 SER A C 1
ATOM 712 O O . SER A 1 86 ? -5.876 -4.619 -4.569 1.00 92.31 86 SER A O 1
ATOM 714 N N . LEU A 1 87 ? -3.826 -4.227 -5.392 1.00 90.75 87 LEU A N 1
ATOM 715 C CA . LEU A 1 87 ? -3.510 -3.164 -4.430 1.00 90.75 87 LEU A CA 1
ATOM 716 C C . LEU A 1 87 ? -4.534 -2.021 -4.452 1.00 90.75 87 LEU A C 1
ATOM 718 O O . LEU A 1 87 ? -4.869 -1.459 -3.411 1.00 90.75 87 LEU A O 1
ATOM 722 N N . ARG A 1 88 ? -5.024 -1.639 -5.637 1.00 91.50 88 ARG A N 1
ATOM 723 C CA . ARG A 1 88 ? -6.035 -0.577 -5.768 1.00 91.50 88 ARG A CA 1
ATOM 724 C C . ARG A 1 88 ? -7.411 -1.049 -5.319 1.00 91.50 88 ARG A C 1
ATOM 726 O O . ARG A 1 88 ? -8.148 -0.266 -4.725 1.00 91.50 88 ARG A O 1
ATOM 733 N N . PHE A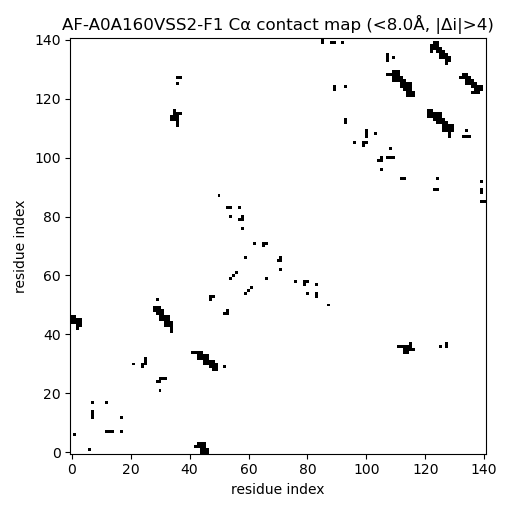 1 89 ? -7.748 -2.303 -5.582 1.00 93.50 89 PHE A N 1
ATOM 734 C CA . PHE A 1 89 ? -9.015 -2.892 -5.192 1.00 93.50 89 PHE A CA 1
ATOM 735 C C . PHE A 1 89 ? -9.123 -3.026 -3.671 1.00 93.50 89 PHE A C 1
ATOM 737 O O . PHE A 1 89 ? -10.173 -2.717 -3.117 1.00 93.50 89 PHE A O 1
ATOM 744 N N . GLU A 1 90 ? -8.027 -3.347 -2.981 1.00 94.00 90 GLU A N 1
ATOM 745 C CA . GLU A 1 90 ? -7.948 -3.313 -1.514 1.00 94.00 90 GLU A CA 1
ATOM 746 C C . GLU A 1 90 ? -8.267 -1.920 -0.942 1.00 94.00 90 GLU A C 1
ATOM 748 O O . GLU A 1 90 ? -9.036 -1.800 0.015 1.00 94.00 90 GLU A O 1
ATOM 753 N N . GLU A 1 91 ? -7.737 -0.845 -1.539 1.00 91.94 91 GLU A N 1
ATOM 754 C CA . GLU A 1 91 ? -8.059 0.521 -1.098 1.00 91.94 91 GLU A CA 1
ATOM 755 C C . GLU A 1 91 ? -9.534 0.873 -1.361 1.00 91.94 91 GLU A C 1
ATOM 757 O O . GLU A 1 91 ? -10.196 1.433 -0.486 1.00 91.94 91 GLU A O 1
ATOM 762 N N . VAL A 1 92 ? -10.093 0.470 -2.508 1.00 94.75 92 VAL A N 1
ATOM 763 C CA . VAL A 1 92 ? -11.528 0.650 -2.805 1.00 94.75 92 VAL A CA 1
ATOM 764 C C . VAL A 1 92 ? -12.402 -0.145 -1.830 1.00 94.75 92 VAL A C 1
ATOM 766 O O . VAL A 1 92 ? -13.396 0.376 -1.324 1.00 94.75 92 VAL A O 1
ATOM 769 N N . ALA A 1 93 ? -12.035 -1.386 -1.509 1.00 96.50 93 ALA A N 1
ATOM 770 C CA . ALA A 1 93 ? -12.744 -2.211 -0.536 1.00 96.50 93 ALA A CA 1
ATOM 771 C C . ALA A 1 93 ? -12.728 -1.565 0.858 1.00 96.50 93 ALA A C 1
ATOM 773 O O . ALA A 1 93 ? -13.744 -1.536 1.555 1.00 96.50 93 ALA A O 1
ATOM 774 N N . LYS A 1 94 ? -11.596 -0.975 1.253 1.00 95.56 94 LYS A N 1
ATOM 775 C CA . LYS A 1 94 ? -11.469 -0.217 2.500 1.00 95.56 94 LYS A CA 1
ATOM 776 C C . LYS A 1 94 ? -12.362 1.025 2.513 1.00 95.56 94 LYS A C 1
ATOM 778 O O . LYS A 1 94 ? -13.043 1.25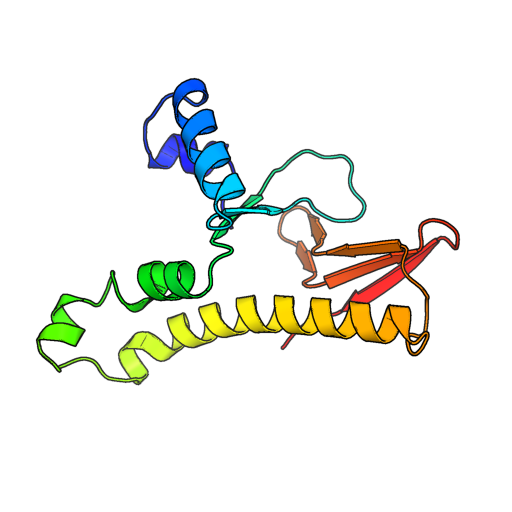6 3.512 1.00 95.56 94 LYS A O 1
ATOM 783 N N . GLU A 1 95 ? -12.393 1.803 1.432 1.00 95.94 95 GLU A N 1
ATOM 784 C CA . GLU A 1 95 ? -13.302 2.950 1.282 1.00 95.94 95 GLU A CA 1
ATOM 785 C C . GLU A 1 95 ? -14.770 2.517 1.369 1.00 95.94 95 GLU A C 1
ATOM 787 O O . GLU A 1 95 ? -15.553 3.101 2.119 1.00 95.94 95 GLU A O 1
ATOM 792 N N . PHE A 1 96 ? -15.126 1.427 0.693 1.00 97.25 96 PHE A N 1
ATOM 793 C CA . PHE A 1 96 ? -16.467 0.855 0.737 1.00 97.25 96 PHE A CA 1
ATOM 794 C C . PHE A 1 96 ? -16.876 0.443 2.161 1.00 97.25 96 PHE A C 1
ATOM 796 O O . PHE A 1 96 ? -17.956 0.805 2.631 1.00 97.25 96 PHE A O 1
ATOM 803 N N . LEU A 1 97 ? -15.991 -0.232 2.904 1.00 97.56 97 LEU A N 1
ATOM 804 C CA . LEU A 1 97 ? -16.225 -0.579 4.311 1.00 97.56 97 LEU A CA 1
ATOM 805 C C . LEU A 1 97 ? -16.392 0.662 5.200 1.00 97.56 97 LEU A C 1
ATOM 807 O O . LEU A 1 97 ? -17.177 0.633 6.150 1.00 97.56 97 LEU A O 1
ATOM 811 N N . ILE A 1 98 ? -15.680 1.756 4.916 1.00 97.62 98 ILE A N 1
ATOM 812 C CA . ILE A 1 98 ? -15.848 3.030 5.630 1.00 97.62 98 ILE A CA 1
ATOM 813 C C . ILE A 1 98 ? -17.249 3.602 5.400 1.00 97.62 98 ILE A C 1
ATOM 815 O O . ILE A 1 98 ? -17.881 4.038 6.367 1.00 97.62 98 ILE A O 1
ATOM 819 N N . GLU A 1 99 ? -17.759 3.566 4.170 1.00 98.25 99 GLU A N 1
ATOM 820 C CA . GLU A 1 99 ? -19.117 4.030 3.871 1.00 98.25 99 GLU A CA 1
ATOM 821 C C . GLU A 1 99 ? -20.185 3.147 4.531 1.00 98.25 99 GLU A C 1
ATOM 823 O O . GLU A 1 99 ? -21.067 3.670 5.218 1.00 98.25 99 GLU A O 1
ATOM 828 N N . LEU A 1 100 ? -20.053 1.817 4.471 1.00 97.88 100 LEU A N 1
ATOM 829 C CA . LEU A 1 100 ? -20.962 0.903 5.180 1.00 97.88 100 LEU A CA 1
ATOM 830 C C . LEU A 1 100 ? -20.933 1.115 6.704 1.00 97.88 100 LEU A C 1
ATOM 832 O O . LEU A 1 100 ? -21.966 1.061 7.377 1.00 97.88 100 LEU A O 1
ATOM 836 N N . ASN A 1 101 ? -19.760 1.407 7.273 1.00 97.56 101 ASN A N 1
ATOM 837 C CA . ASN A 1 101 ? -19.617 1.726 8.695 1.00 97.56 101 ASN A CA 1
ATOM 838 C C . ASN A 1 101 ? -20.337 3.030 9.074 1.00 97.56 101 ASN A C 1
ATOM 840 O O . ASN A 1 101 ? -20.938 3.110 10.149 1.00 97.56 101 ASN A O 1
ATOM 844 N N . LYS A 1 102 ? -20.303 4.050 8.201 1.00 96.81 102 LYS A N 1
ATOM 845 C CA . LYS A 1 102 ? -21.055 5.306 8.380 1.00 96.81 102 LYS A CA 1
ATOM 846 C C . LYS A 1 102 ? -22.563 5.069 8.292 1.00 96.81 102 LYS A C 1
ATOM 848 O O . LYS A 1 102 ? -23.299 5.596 9.129 1.00 96.81 102 LYS A O 1
ATOM 853 N N . ALA A 1 103 ? -22.996 4.243 7.339 1.00 97.62 103 ALA A N 1
ATOM 854 C CA . ALA A 1 103 ? -24.392 3.851 7.146 1.00 97.62 103 ALA A CA 1
ATOM 855 C C . ALA A 1 103 ? -24.925 2.908 8.244 1.00 97.62 103 ALA A C 1
ATOM 857 O O . ALA A 1 103 ? -26.134 2.756 8.388 1.00 97.62 103 ALA A O 1
ATOM 858 N N . LYS A 1 104 ? -24.038 2.347 9.083 1.00 96.19 104 LYS A N 1
ATOM 859 C CA . LYS A 1 104 ? -24.347 1.335 10.114 1.00 96.19 104 LYS A CA 1
ATOM 860 C C . LYS A 1 104 ? -24.879 0.023 9.523 1.00 96.19 104 LYS A C 1
ATOM 862 O O . LYS A 1 104 ? -25.691 -0.651 10.149 1.00 96.19 104 LYS A O 1
ATOM 867 N N . GLU A 1 105 ? -24.385 -0.341 8.346 1.00 96.69 105 GLU A N 1
ATOM 868 C CA . GLU A 1 105 ? -24.771 -1.561 7.622 1.00 96.69 105 GLU A CA 1
ATOM 869 C C . GLU A 1 105 ? -23.815 -2.738 7.879 1.00 96.69 105 GLU A C 1
ATOM 871 O O . GLU A 1 105 ? -24.047 -3.853 7.422 1.00 96.69 105 GLU A O 1
ATOM 876 N N . LEU A 1 106 ? -22.744 -2.515 8.647 1.00 94.88 106 LEU A N 1
ATOM 877 C CA . LEU A 1 106 ? -21.811 -3.563 9.059 1.00 94.88 106 LEU A CA 1
ATOM 878 C C . LEU A 1 106 ? -22.263 -4.273 10.349 1.00 94.88 106 LEU A C 1
ATOM 880 O O . LEU A 1 106 ? -22.854 -3.641 11.228 1.00 94.88 106 LEU A O 1
ATOM 884 N N . PRO A 1 107 ? -21.885 -5.556 10.543 1.00 91.38 107 PRO A N 1
ATOM 885 C CA . PRO A 1 107 ? -22.185 -6.318 11.764 1.00 91.38 107 PRO A CA 1
ATOM 886 C C . PRO A 1 107 ? -21.508 -5.752 13.025 1.00 91.38 107 PRO A C 1
ATOM 888 O O . PRO A 1 107 ? -21.822 -6.149 14.150 1.00 91.38 107 PRO A O 1
ATOM 891 N N . LEU A 1 108 ? -20.566 -4.822 12.855 1.00 93.69 108 LEU A N 1
ATOM 892 C CA . LEU A 1 108 ? -19.983 -4.027 13.922 1.00 93.69 108 LEU A CA 1
ATOM 893 C C . LEU A 1 108 ? -19.676 -2.621 13.420 1.00 93.69 108 LEU A C 1
ATOM 895 O O . LEU A 1 108 ? -19.3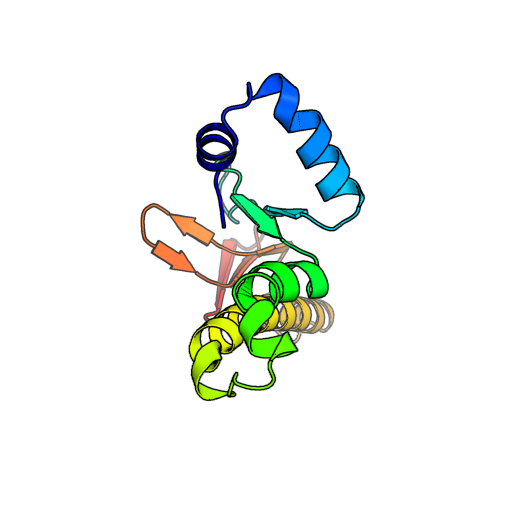33 -2.426 12.257 1.00 93.69 108 LEU A O 1
ATOM 899 N N . ARG A 1 109 ? -19.718 -1.648 14.331 1.00 95.56 109 ARG A N 1
ATOM 900 C CA . ARG A 1 109 ? -19.180 -0.313 14.070 1.00 95.56 109 ARG A CA 1
ATOM 901 C C . ARG A 1 109 ? -17.699 -0.294 14.422 1.00 95.56 109 ARG A C 1
ATOM 903 O O . ARG A 1 109 ? -17.383 -0.572 15.571 1.00 95.56 109 ARG A O 1
ATOM 910 N N . PHE A 1 110 ? -16.799 0.050 13.509 1.00 95.94 110 PHE A N 1
ATOM 911 C CA . PHE A 1 110 ? -15.364 0.151 13.811 1.00 95.94 110 PHE A CA 1
ATOM 912 C C . PHE A 1 110 ? -14.919 1.599 14.057 1.00 95.94 110 PHE A C 1
ATOM 914 O O . PHE A 1 110 ? -15.516 2.551 13.547 1.00 95.94 110 PHE A O 1
ATOM 921 N N . THR A 1 111 ? -13.857 1.761 14.850 1.00 94.19 111 THR A N 1
ATOM 922 C CA . THR A 1 111 ? -13.175 3.036 15.141 1.00 94.19 111 THR A CA 1
ATOM 923 C C . THR A 1 111 ? -11.821 3.157 14.446 1.00 94.19 111 THR A C 1
ATOM 925 O O . THR A 1 111 ? -11.306 4.265 14.315 1.00 94.19 111 THR A O 1
ATOM 928 N N . ARG A 1 112 ? -11.242 2.040 13.994 1.00 93.94 112 ARG A N 1
ATOM 929 C CA . ARG A 1 112 ? -9.998 1.982 13.215 1.00 93.94 112 ARG A CA 1
ATOM 930 C C . ARG A 1 112 ? -10.125 0.946 12.104 1.00 93.94 112 ARG A C 1
ATOM 932 O O . ARG A 1 112 ? -10.784 -0.068 12.306 1.00 93.94 112 ARG A O 1
ATOM 939 N N . ILE A 1 113 ? -9.479 1.197 10.970 1.00 94.81 113 ILE A N 1
ATOM 940 C CA . ILE A 1 113 ? -9.427 0.294 9.816 1.00 94.81 113 ILE A CA 1
ATOM 941 C C . ILE A 1 113 ? -8.073 0.414 9.112 1.00 94.81 113 ILE A C 1
ATOM 943 O O . ILE A 1 113 ? -7.506 1.506 9.055 1.00 94.81 113 ILE A O 1
ATOM 947 N N . GLY A 1 114 ? -7.559 -0.694 8.587 1.00 92.50 114 GLY A N 1
ATOM 948 C CA . GLY A 1 114 ? -6.297 -0.759 7.848 1.00 92.50 114 GLY A CA 1
ATOM 949 C C . GLY A 1 114 ? -5.744 -2.181 7.810 1.00 92.50 114 GLY A C 1
ATOM 950 O O . GLY A 1 114 ? -6.341 -3.079 8.399 1.00 92.50 114 GLY A O 1
ATOM 951 N N . ARG A 1 115 ? -4.611 -2.376 7.138 1.00 91.62 115 ARG A N 1
ATOM 952 C CA . ARG A 1 115 ? -3.933 -3.674 7.058 1.00 91.62 115 ARG A CA 1
ATOM 953 C C . ARG A 1 115 ? -3.404 -4.128 8.411 1.00 91.62 115 ARG A C 1
ATOM 955 O O . ARG A 1 115 ? -3.100 -3.320 9.300 1.00 91.62 115 ARG A O 1
ATOM 962 N N . TRP A 1 116 ? -3.232 -5.431 8.545 1.00 91.12 116 TRP A N 1
ATOM 963 C CA . TRP A 1 116 ? -2.500 -6.029 9.651 1.00 91.12 116 TRP A CA 1
ATOM 964 C C . TRP A 1 116 ? -1.423 -6.949 9.102 1.00 91.12 116 TRP A C 1
ATOM 966 O O . TRP A 1 116 ? -1.672 -7.696 8.170 1.00 91.12 116 TRP A O 1
ATOM 976 N N . TRP A 1 117 ? -0.240 -6.930 9.709 1.00 86.88 117 TRP A N 1
ATOM 977 C CA . TRP A 1 117 ? 0.809 -7.888 9.388 1.00 86.88 117 TRP A CA 1
ATOM 978 C C . TRP A 1 117 ? 1.609 -8.271 10.630 1.00 86.88 117 TRP A C 1
ATOM 980 O O . TRP A 1 117 ? 1.856 -7.455 11.531 1.00 86.88 117 TRP A O 1
ATOM 990 N N . HIS A 1 118 ? 2.049 -9.525 10.679 1.00 83.81 118 HIS A N 1
ATOM 991 C CA . HIS A 1 118 ? 2.986 -10.019 11.674 1.00 83.81 118 HIS A CA 1
ATOM 992 C C . HIS A 1 118 ? 3.852 -11.145 11.119 1.00 83.81 118 HIS A C 1
ATOM 994 O O . HIS A 1 118 ? 3.355 -12.214 10.786 1.00 83.81 118 HIS A O 1
ATOM 1000 N N . ARG A 1 119 ? 5.176 -10.942 11.155 1.00 81.69 119 ARG A N 1
ATOM 1001 C CA . ARG A 1 119 ? 6.150 -11.872 10.565 1.00 81.69 119 ARG A CA 1
ATOM 1002 C C . ARG A 1 119 ? 5.853 -12.047 9.073 1.00 81.69 119 ARG A C 1
ATOM 1004 O O . ARG A 1 119 ? 6.070 -11.088 8.344 1.00 81.69 119 ARG A O 1
ATOM 1011 N N . GLU A 1 120 ? 5.382 -13.220 8.671 1.00 81.75 120 GLU A N 1
ATOM 1012 C CA . GLU A 1 120 ? 5.062 -13.584 7.286 1.00 81.75 120 GLU A CA 1
ATOM 1013 C C . GLU A 1 120 ? 3.548 -13.611 7.026 1.00 81.75 120 GLU A C 1
ATOM 1015 O O . GLU A 1 120 ? 3.127 -13.886 5.912 1.00 81.75 120 GLU A O 1
ATOM 1020 N N . GLU A 1 121 ? 2.734 -13.299 8.038 1.00 87.94 121 GLU A N 1
ATOM 1021 C CA . GLU A 1 121 ? 1.275 -13.269 7.933 1.00 87.94 121 GLU A CA 1
ATOM 1022 C C . GLU A 1 121 ? 0.788 -11.839 7.670 1.00 87.94 121 GLU A C 1
ATOM 1024 O O . GLU A 1 121 ? 1.218 -10.900 8.354 1.00 87.94 121 GLU A O 1
ATOM 1029 N N . GLU A 1 122 ? -0.150 -11.682 6.737 1.00 90.00 122 GLU A N 1
ATOM 1030 C CA . GLU A 1 122 ? -0.827 -10.426 6.400 1.00 90.00 122 GLU A CA 1
ATOM 1031 C C . GLU A 1 122 ? -2.344 -10.652 6.332 1.00 90.00 122 GLU A C 1
ATOM 1033 O O . GLU A 1 122 ? -2.805 -11.744 6.014 1.00 90.00 122 GLU A O 1
ATOM 1038 N N . ILE A 1 123 ? -3.115 -9.627 6.696 1.00 92.38 123 ILE A N 1
ATOM 1039 C CA . ILE A 1 123 ? -4.557 -9.541 6.460 1.00 92.38 123 ILE A CA 1
ATOM 1040 C C . ILE A 1 123 ? -4.815 -8.200 5.776 1.00 92.38 123 ILE A C 1
ATOM 1042 O O . ILE A 1 123 ? -4.484 -7.150 6.350 1.00 92.38 123 ILE A O 1
ATOM 1046 N N . ASP A 1 124 ? -5.447 -8.246 4.603 1.00 93.88 124 ASP A N 1
ATOM 1047 C CA . ASP A 1 124 ? -5.662 -7.084 3.733 1.00 93.88 124 ASP A CA 1
ATOM 1048 C C . ASP A 1 124 ? -6.369 -5.944 4.465 1.00 93.88 124 ASP A C 1
ATOM 1050 O O . ASP A 1 124 ? -5.960 -4.782 4.413 1.00 93.88 124 ASP A O 1
ATOM 1054 N N . ILE A 1 125 ? -7.450 -6.252 5.187 1.00 95.62 125 ILE A N 1
ATOM 1055 C CA . ILE A 1 125 ? -8.191 -5.242 5.936 1.00 95.62 125 ILE A CA 1
ATOM 1056 C C . ILE A 1 125 ? -8.646 -5.795 7.287 1.00 95.62 125 ILE A C 1
ATOM 1058 O O . ILE A 1 125 ? -9.367 -6.785 7.402 1.00 95.62 125 ILE A O 1
ATOM 1062 N N . VAL A 1 126 ? -8.285 -5.069 8.341 1.00 95.75 126 VAL A N 1
ATOM 1063 C CA . VAL A 1 126 ? -8.736 -5.291 9.712 1.00 95.75 126 VAL A CA 1
ATOM 1064 C C . VAL A 1 126 ? -9.463 -4.053 10.210 1.00 95.75 126 VAL A C 1
ATOM 1066 O O . VAL A 1 126 ? -8.896 -2.959 10.266 1.00 95.75 126 VAL A O 1
ATOM 1069 N N . ALA A 1 127 ? -10.716 -4.229 10.625 1.00 96.00 127 ALA A N 1
ATOM 1070 C CA . ALA A 1 127 ? -11.521 -3.181 11.236 1.00 96.00 127 ALA A CA 1
ATOM 1071 C C . ALA A 1 127 ? -11.708 -3.460 12.734 1.00 96.00 127 ALA A C 1
ATOM 1073 O O . ALA A 1 127 ? -12.235 -4.500 13.128 1.00 96.00 127 ALA A O 1
ATOM 1074 N N . LEU A 1 128 ? -11.279 -2.529 13.586 1.00 95.25 128 LEU A N 1
ATOM 1075 C CA . LEU A 1 128 ? -11.319 -2.666 15.042 1.00 95.25 128 LEU A CA 1
ATOM 1076 C C . LEU A 1 128 ? -12.357 -1.737 15.659 1.00 95.25 128 LEU A C 1
ATOM 1078 O O . LEU A 1 128 ? -12.361 -0.532 15.402 1.00 95.25 128 LEU A O 1
ATOM 1082 N N . ASN A 1 129 ? -13.169 -2.279 16.563 1.00 95.06 129 ASN A N 1
ATOM 1083 C CA . ASN A 1 129 ? -13.887 -1.499 17.562 1.00 95.06 129 ASN A CA 1
ATOM 1084 C C . ASN A 1 129 ? -13.158 -1.625 18.902 1.00 95.06 129 ASN A C 1
ATOM 1086 O O . ASN A 1 129 ? -13.308 -2.616 19.618 1.00 95.06 129 ASN A O 1
ATOM 1090 N N . GLU A 1 130 ? -12.383 -0.602 19.255 1.00 88.12 130 GLU A N 1
ATOM 1091 C CA . GLU A 1 130 ? -11.586 -0.606 20.489 1.00 88.12 130 GLU A CA 1
ATOM 1092 C C . GLU A 1 130 ? -12.455 -0.544 21.759 1.00 88.12 130 GLU A C 1
ATOM 1094 O O . GLU A 1 130 ? -12.026 -1.002 22.815 1.00 88.12 130 GLU A O 1
ATOM 1099 N N . ARG A 1 131 ? -13.686 -0.017 21.666 1.00 89.69 131 ARG A N 1
ATOM 1100 C CA . ARG A 1 131 ? -14.604 0.130 22.809 1.00 89.69 131 ARG A CA 1
ATOM 1101 C C . ARG A 1 131 ? -15.304 -1.180 23.149 1.00 89.69 131 ARG A C 1
ATOM 1103 O O . ARG A 1 131 ? -15.365 -1.566 24.309 1.00 89.69 131 ARG A O 1
ATOM 1110 N N . GLU A 1 132 ? -15.819 -1.859 22.130 1.00 92.19 132 GLU A N 1
ATOM 1111 C CA . GLU A 1 132 ? -16.554 -3.123 22.269 1.00 92.19 132 GLU A CA 1
ATOM 1112 C C . GLU A 1 132 ? -15.643 -4.352 22.174 1.00 92.19 132 GLU A C 1
ATOM 1114 O O . GLU A 1 132 ? -16.117 -5.474 22.328 1.00 92.19 132 GLU A O 1
ATOM 1119 N N . ARG A 1 133 ? -14.343 -4.152 21.911 1.00 90.38 133 ARG A N 1
ATOM 1120 C CA . ARG A 1 133 ? -13.350 -5.216 21.690 1.00 90.38 133 ARG A CA 1
ATOM 1121 C C . ARG A 1 133 ? -13.777 -6.203 20.597 1.00 90.38 133 ARG A C 1
ATOM 1123 O O . ARG A 1 133 ? -13.541 -7.403 20.713 1.00 90.38 133 ARG A O 1
ATOM 1130 N N . LYS A 1 134 ? -14.394 -5.686 19.532 1.00 94.69 134 LYS A N 1
ATOM 1131 C CA . LYS A 1 134 ? -14.782 -6.463 18.348 1.00 94.69 134 LYS A CA 1
ATOM 1132 C C . LYS A 1 134 ? -13.822 -6.199 17.195 1.00 94.69 134 LYS A C 1
ATOM 1134 O O . LYS A 1 134 ? -13.271 -5.102 17.080 1.00 94.69 134 LYS A O 1
ATOM 1139 N N . VAL A 1 135 ? -13.661 -7.197 16.335 1.00 95.19 135 VAL A N 1
ATOM 1140 C CA . VAL A 1 135 ? -12.808 -7.145 15.147 1.00 95.19 135 VAL A CA 1
ATOM 1141 C C . VAL A 1 135 ? -13.542 -7.739 13.950 1.00 95.19 135 VAL A C 1
ATOM 1143 O O . VAL A 1 135 ? -14.259 -8.727 14.094 1.00 95.19 135 VAL A O 1
ATOM 1146 N N . LEU A 1 136 ? -13.368 -7.112 12.790 1.00 95.31 136 LEU A N 1
ATOM 1147 C CA . LEU A 1 136 ? -13.743 -7.637 11.484 1.00 95.31 136 LEU A CA 1
ATOM 1148 C C . LEU A 1 136 ? -12.454 -7.868 10.695 1.00 95.31 136 LEU A C 1
ATOM 1150 O O . LEU A 1 136 ? -11.642 -6.950 10.575 1.00 95.31 136 LEU A O 1
ATOM 1154 N N . PHE A 1 137 ? -12.290 -9.078 10.174 1.00 95.50 137 PHE A N 1
ATOM 1155 C CA . PHE A 1 137 ? -11.221 -9.440 9.249 1.00 95.50 137 PHE A CA 1
ATOM 1156 C C . PHE A 1 137 ? -11.823 -9.554 7.852 1.00 95.50 137 PHE A C 1
ATOM 1158 O O . PHE A 1 137 ? -12.887 -10.161 7.703 1.00 95.50 137 PHE A O 1
ATOM 1165 N N . VAL A 1 138 ? -11.177 -8.952 6.859 1.00 95.25 138 VAL A N 1
ATOM 1166 C CA . VAL A 1 138 ? -11.634 -8.952 5.469 1.00 95.25 138 VAL A CA 1
ATOM 1167 C C . VAL A 1 138 ? -10.450 -9.271 4.569 1.00 95.25 138 VAL A C 1
ATOM 1169 O O . VAL A 1 138 ? -9.427 -8.595 4.637 1.00 95.25 138 VAL A O 1
ATOM 1172 N N . GLU A 1 139 ? -10.644 -10.292 3.740 1.00 94.81 139 GLU A N 1
ATOM 1173 C CA . GLU A 1 139 ? -9.750 -10.671 2.649 1.00 94.81 139 GLU A CA 1
ATOM 1174 C C . GLU A 1 139 ? -10.332 -10.134 1.340 1.00 94.81 139 GLU A C 1
ATOM 1176 O O . GLU A 1 139 ? -11.541 -10.267 1.104 1.00 94.81 139 GLU A O 1
ATOM 1181 N N . VAL A 1 140 ? -9.495 -9.540 0.500 1.00 92.56 140 VAL A N 1
ATOM 1182 C CA . VAL A 1 140 ? -9.881 -8.939 -0.774 1.00 92.56 140 VAL A CA 1
ATOM 1183 C C . VAL A 1 140 ? -9.345 -9.815 -1.908 1.00 92.56 140 VAL A C 1
ATOM 1185 O O . VAL A 1 140 ? -8.176 -10.181 -1.927 1.00 92.56 140 VAL A O 1
ATOM 1188 N N . LYS A 1 141 ? -10.211 -10.197 -2.850 1.00 85.12 141 LYS A N 1
ATOM 1189 C CA . LYS A 1 141 ? -9.871 -11.077 -3.978 1.00 85.12 141 LYS A CA 1
ATOM 1190 C C . LYS A 1 141 ? -10.459 -10.566 -5.276 1.00 85.12 141 LYS A C 1
ATOM 1192 O O . LYS A 1 141 ? -11.587 -10.028 -5.214 1.00 85.12 141 LYS A O 1
#

Sequence (141 aa):
MNSLESIIFLVRVEGRKIYPYLENLMRLGFVERELPVGRKEKRDLYKIADAMLLTWFSIVYPNRGAIEAGIISWEDVEDDLQRVFSLRFEEVAKEFLIELNKAKELPLRFTRIGRWWHREEEIDIVALNERERKVLFVEVK